Protein AF-A0A562C7D7-F1 (afdb_monomer)

Foldseek 3Di:
DPPPQDWDDDPNFTFRVCLLCLVVLLVVLVVQLVVCVVVVHHSVVSVVSSVLSVLLVLQLVQQEWEFSDADPQATAISQGTGDGHPQDPLQDADRDNSVVRHGDQKGWYDPVVVVSVDNYDQWTWIAGNPPRDIDPIDGPVVNVVVNVVDDDPPPPDDDPDD

Radius of gyration: 17.78 Å; Cα contacts (8 Å, |Δi|>4): 279; chains: 1; bounding box: 39×32×61 Å

Structure (mmCIF, N/CA/C/O backbone):
data_AF-A0A562C7D7-F1
#
_entry.id   AF-A0A562C7D7-F1
#
loop_
_atom_site.group_PDB
_atom_site.id
_atom_site.type_symbol
_atom_site.label_atom_id
_atom_site.label_alt_id
_atom_site.label_comp_id
_atom_site.label_asym_id
_atom_site.label_entity_id
_atom_site.label_seq_id
_atom_site.pdbx_PDB_ins_code
_atom_site.Cartn_x
_atom_site.Cartn_y
_atom_site.Cartn_z
_atom_site.occupancy
_atom_site.B_iso_or_equiv
_atom_site.auth_seq_id
_atom_site.auth_comp_id
_atom_site.auth_asym_id
_atom_site.auth_atom_id
_atom_site.pdbx_PDB_model_num
ATOM 1 N N . MET A 1 1 ? -11.866 -22.601 4.313 1.00 40.72 1 MET A N 1
ATOM 2 C CA . MET A 1 1 ? -12.298 -21.522 3.407 1.00 40.72 1 MET A CA 1
ATOM 3 C C . MET A 1 1 ? -12.478 -20.297 4.272 1.00 40.72 1 MET A C 1
ATOM 5 O O . MET A 1 1 ? -13.395 -20.286 5.085 1.00 40.72 1 MET A O 1
ATOM 9 N N . GLY A 1 2 ? -11.523 -19.366 4.229 1.00 44.41 2 GLY A N 1
ATOM 10 C CA . GLY A 1 2 ? -11.749 -18.047 4.819 1.00 44.41 2 GLY A CA 1
ATOM 11 C C . GLY A 1 2 ? -12.834 -17.318 4.020 1.00 44.41 2 GLY A C 1
ATOM 12 O O . GLY A 1 2 ? -13.187 -17.787 2.939 1.00 44.41 2 GLY A O 1
ATOM 13 N N . PRO A 1 3 ? -13.400 -16.221 4.535 1.00 50.72 3 PRO A N 1
ATOM 14 C CA . PRO A 1 3 ? -14.244 -15.370 3.710 1.00 50.72 3 PRO A CA 1
ATOM 15 C C . PRO A 1 3 ? -13.437 -14.908 2.487 1.00 50.72 3 PRO A C 1
ATOM 17 O O . PRO A 1 3 ? -12.394 -14.275 2.650 1.00 50.72 3 PRO A O 1
ATOM 20 N N . ASP A 1 4 ? -13.897 -15.268 1.285 1.00 56.09 4 ASP A N 1
ATOM 21 C CA . ASP A 1 4 ? -13.421 -14.669 0.037 1.00 56.09 4 ASP A CA 1
ATOM 22 C C . ASP A 1 4 ? -13.864 -13.208 0.072 1.00 56.09 4 ASP A C 1
ATOM 24 O O . ASP A 1 4 ? -15.051 -12.897 -0.045 1.00 56.09 4 ASP A O 1
ATOM 28 N N . PHE A 1 5 ? -12.925 -12.307 0.336 1.00 64.75 5 PHE A N 1
ATOM 29 C CA . PHE A 1 5 ? -13.210 -10.883 0.266 1.00 64.75 5 PHE A CA 1
ATOM 30 C C . PHE A 1 5 ? -13.196 -10.475 -1.204 1.00 64.75 5 PHE A C 1
ATOM 32 O O . PHE A 1 5 ? -12.262 -10.794 -1.937 1.00 64.75 5 PHE A O 1
ATOM 39 N N . GLU A 1 6 ? -14.262 -9.805 -1.634 1.00 76.50 6 GLU A N 1
ATOM 40 C CA . GLU A 1 6 ? -14.456 -9.409 -3.024 1.00 76.50 6 GLU A CA 1
ATOM 41 C C . GLU A 1 6 ? -13.312 -8.493 -3.476 1.00 76.50 6 GLU A C 1
ATOM 43 O O . GLU A 1 6 ? -13.069 -7.444 -2.886 1.00 76.50 6 GLU A O 1
ATOM 48 N N . THR A 1 7 ? -12.579 -8.893 -4.514 1.00 87.81 7 THR A N 1
ATOM 49 C CA . THR A 1 7 ? -11.622 -8.001 -5.172 1.00 87.81 7 THR A CA 1
ATOM 50 C C . THR A 1 7 ? -12.346 -7.124 -6.181 1.00 87.81 7 THR A C 1
ATOM 52 O O . THR A 1 7 ? -13.172 -7.618 -6.949 1.00 87.81 7 THR A O 1
ATOM 55 N N . LEU A 1 8 ? -11.975 -5.851 -6.262 1.00 90.88 8 LEU A N 1
ATOM 56 C CA . LEU A 1 8 ? -12.437 -4.952 -7.312 1.00 90.88 8 LEU A CA 1
ATOM 57 C C . LEU A 1 8 ? -11.592 -5.149 -8.576 1.00 90.88 8 LEU A C 1
ATOM 59 O O . LEU A 1 8 ? -10.367 -5.053 -8.523 1.00 90.88 8 LEU A O 1
ATOM 63 N N . ALA A 1 9 ? -12.233 -5.379 -9.722 1.00 92.56 9 ALA A N 1
ATOM 64 C CA . ALA A 1 9 ? -11.557 -5.356 -11.016 1.00 92.56 9 ALA A CA 1
ATOM 65 C C . ALA A 1 9 ? -11.501 -3.920 -11.564 1.00 92.56 9 ALA A C 1
ATOM 67 O O . ALA A 1 9 ? -12.537 -3.279 -11.748 1.00 92.56 9 ALA A O 1
ATOM 68 N N . TRP A 1 10 ? -10.302 -3.420 -11.863 1.00 90.56 10 TRP A N 1
ATOM 69 C CA . TRP A 1 10 ? -10.094 -2.087 -12.431 1.00 90.56 10 TRP A CA 1
ATOM 70 C C . TRP A 1 10 ? -8.918 -2.085 -13.412 1.00 90.56 10 TRP A C 1
ATOM 72 O O . TRP A 1 10 ? -7.823 -2.533 -13.083 1.00 90.56 10 TRP A O 1
ATOM 82 N N . ARG A 1 11 ? -9.151 -1.601 -14.641 1.00 89.56 11 ARG A N 1
ATOM 83 C CA . ARG A 1 11 ? -8.148 -1.537 -15.729 1.00 89.56 11 ARG A CA 1
ATOM 84 C C . ARG A 1 11 ? -7.358 -2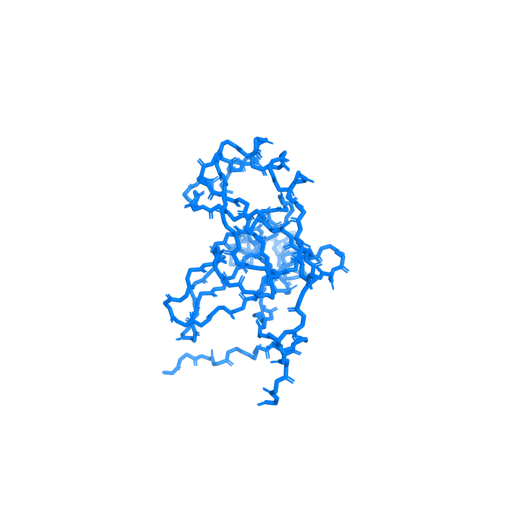.842 -15.949 1.00 89.56 11 ARG A C 1
ATOM 86 O O . ARG A 1 11 ? -6.164 -2.802 -16.195 1.00 89.56 11 ARG A O 1
ATOM 93 N N . GLY A 1 12 ? -8.020 -3.996 -15.848 1.00 91.50 12 GLY A N 1
ATOM 94 C CA . GLY A 1 12 ? -7.382 -5.306 -16.045 1.00 91.50 12 GLY A CA 1
ATOM 95 C C . GLY A 1 12 ? -6.637 -5.861 -14.825 1.00 91.50 12 GLY A C 1
ATOM 96 O O . GLY A 1 12 ? -6.120 -6.971 -14.895 1.00 91.50 12 GLY A O 1
ATOM 97 N N . HIS A 1 13 ? -6.635 -5.147 -13.697 1.00 92.94 13 HIS A N 1
ATOM 98 C CA . HIS A 1 13 ? -6.016 -5.584 -12.446 1.00 92.94 13 HIS A CA 1
ATOM 99 C C . HIS A 1 13 ? -7.061 -5.806 -11.351 1.00 92.94 13 HIS A C 1
ATOM 101 O O . HIS A 1 13 ? -8.177 -5.282 -11.411 1.00 92.94 13 HIS A O 1
ATOM 107 N N . ARG A 1 14 ? -6.694 -6.597 -10.342 1.00 93.31 14 ARG A N 1
ATOM 108 C CA . ARG A 1 14 ? -7.507 -6.860 -9.149 1.00 93.31 14 ARG A CA 1
ATOM 109 C C . ARG A 1 14 ? -7.003 -6.019 -7.986 1.00 93.31 14 ARG A C 1
ATOM 111 O O . ARG A 1 14 ? -5.795 -5.920 -7.800 1.00 93.31 14 ARG A O 1
ATOM 118 N N . TYR A 1 15 ? -7.919 -5.499 -7.175 1.00 92.75 15 TYR A N 1
ATOM 119 C CA . TYR A 1 15 ? -7.597 -4.710 -5.989 1.00 92.75 15 TYR A CA 1
ATOM 120 C C . TYR A 1 15 ? -8.352 -5.221 -4.760 1.00 92.75 15 TYR A C 1
ATOM 122 O O . TYR A 1 15 ? -9.539 -5.535 -4.845 1.00 92.75 15 TYR A O 1
ATOM 130 N N . ASP A 1 16 ? -7.677 -5.300 -3.615 1.00 92.06 16 ASP A N 1
ATOM 131 C CA . ASP A 1 16 ? -8.274 -5.701 -2.339 1.00 92.06 16 ASP A CA 1
ATOM 132 C C . ASP A 1 16 ? -9.069 -4.534 -1.742 1.00 92.06 16 ASP A C 1
ATOM 134 O O . ASP A 1 16 ? -8.513 -3.499 -1.363 1.00 92.06 16 ASP A O 1
ATOM 138 N N . VAL A 1 17 ? -10.387 -4.706 -1.634 1.00 90.50 17 VAL A N 1
ATOM 139 C CA . VAL A 1 17 ? -11.301 -3.659 -1.155 1.00 90.50 17 VAL A CA 1
ATOM 140 C C . VAL A 1 17 ? -11.029 -3.215 0.281 1.00 90.50 17 VAL A C 1
ATOM 142 O O . VAL A 1 17 ? -11.382 -2.092 0.628 1.00 90.50 17 VAL A O 1
ATOM 145 N N . ARG A 1 18 ? -10.374 -4.035 1.111 1.00 88.69 18 ARG A N 1
ATOM 146 C CA . ARG A 1 18 ? -10.028 -3.663 2.494 1.00 88.69 18 ARG A CA 1
ATOM 147 C C . ARG A 1 18 ? -8.866 -2.686 2.521 1.00 88.69 18 ARG A C 1
ATOM 149 O O . ARG A 1 18 ? -8.879 -1.732 3.285 1.00 88.69 18 ARG A O 1
ATOM 156 N N . VAL A 1 19 ? -7.888 -2.878 1.635 1.00 91.62 19 VAL A N 1
ATOM 157 C CA . VAL A 1 19 ? -6.782 -1.926 1.485 1.00 91.62 19 VAL A CA 1
ATOM 158 C C . VAL A 1 19 ? -7.292 -0.605 0.910 1.00 91.62 19 VAL A C 1
ATOM 160 O O . VAL A 1 19 ? -6.925 0.464 1.396 1.00 91.62 19 VAL A O 1
ATOM 163 N N . LEU A 1 20 ? -8.193 -0.668 -0.074 1.00 90.25 20 LEU A N 1
ATOM 164 C CA . LEU A 1 20 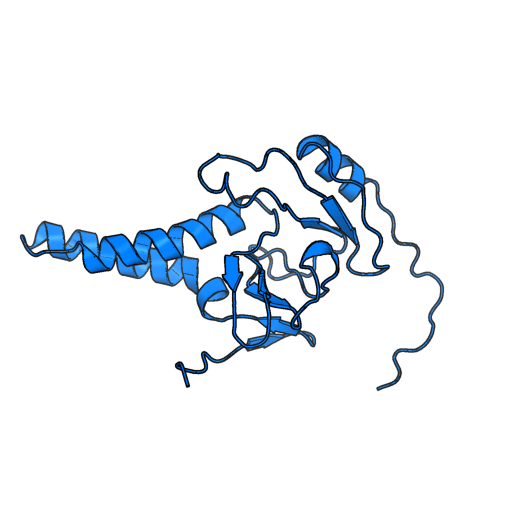? -8.831 0.525 -0.641 1.00 90.25 20 LEU A CA 1
ATOM 165 C C . LEU A 1 20 ? -9.733 1.249 0.378 1.00 90.25 20 LEU A C 1
ATOM 167 O O . LEU A 1 20 ? -9.812 2.476 0.382 1.00 90.25 20 LEU A O 1
ATOM 171 N N . GLY A 1 21 ? -10.413 0.495 1.243 1.00 90.50 21 GLY A N 1
ATOM 172 C CA . GLY A 1 21 ? -11.325 1.003 2.268 1.00 90.50 21 GLY A CA 1
ATOM 173 C C . GLY A 1 21 ? -10.654 1.457 3.566 1.00 90.50 21 GLY A C 1
ATOM 174 O O . GLY A 1 21 ? -11.317 2.102 4.379 1.00 90.50 21 GLY A O 1
ATOM 175 N N . ALA A 1 22 ? -9.359 1.181 3.757 1.00 91.50 22 ALA A N 1
ATOM 176 C CA . ALA A 1 22 ? -8.660 1.351 5.033 1.00 91.50 22 ALA A CA 1
ATOM 177 C C . ALA A 1 22 ? -8.791 2.762 5.627 1.00 91.50 22 ALA A C 1
ATOM 179 O O . ALA A 1 22 ? -9.016 2.913 6.825 1.00 91.50 22 ALA A O 1
ATOM 180 N N . SER A 1 23 ? -8.743 3.809 4.796 1.00 89.19 23 SER A N 1
ATOM 181 C CA . SER A 1 23 ? -8.939 5.193 5.254 1.00 89.19 23 SER A CA 1
ATOM 182 C C . SER A 1 23 ? -10.324 5.422 5.876 1.00 89.19 23 SER A C 1
ATOM 184 O O . SER A 1 23 ? -10.447 6.061 6.924 1.00 89.19 23 SER A O 1
ATOM 186 N N . PHE A 1 24 ? -11.380 4.885 5.259 1.00 91.69 24 PHE A N 1
ATOM 187 C CA . PHE A 1 24 ? -12.742 4.999 5.784 1.00 91.69 24 PHE A CA 1
ATOM 188 C C . PHE A 1 24 ? -12.946 4.116 7.016 1.00 91.69 24 PHE A C 1
ATOM 190 O O . PHE A 1 24 ? -13.550 4.564 7.995 1.00 91.69 24 PHE A O 1
ATOM 197 N N . GLU A 1 25 ? -12.410 2.895 6.994 1.00 94.31 25 GLU A N 1
ATOM 198 C CA . GLU A 1 25 ? -12.453 1.973 8.130 1.00 94.31 25 GLU A CA 1
ATOM 199 C C . GLU A 1 25 ? -11.741 2.566 9.350 1.00 94.31 25 GLU A C 1
ATOM 201 O O . GLU A 1 25 ? -12.325 2.601 10.434 1.00 94.31 25 GLU A O 1
ATOM 206 N N . TYR A 1 26 ? -10.548 3.138 9.172 1.00 94.88 26 TYR A N 1
ATOM 207 C CA . TYR A 1 26 ? -9.803 3.822 10.227 1.00 94.88 26 TYR A CA 1
ATOM 208 C C . TYR A 1 26 ? -10.636 4.923 10.893 1.00 94.88 26 TYR A C 1
ATOM 210 O O . TYR A 1 26 ? -10.762 4.957 12.120 1.00 94.88 26 TYR A O 1
ATOM 218 N N . LEU A 1 27 ? -11.257 5.807 10.103 1.00 94.94 27 LEU A N 1
ATOM 219 C CA . LEU A 1 27 ? -12.087 6.893 10.632 1.00 94.94 27 LEU A CA 1
ATOM 220 C C . LEU A 1 27 ? -13.309 6.364 11.395 1.00 94.94 27 LEU A C 1
ATOM 222 O O . LEU A 1 27 ? -13.626 6.864 12.481 1.00 94.94 27 LEU A O 1
ATOM 226 N N . ALA A 1 28 ? -13.984 5.347 10.855 1.00 95.94 28 ALA A N 1
ATOM 227 C CA . ALA A 1 28 ? -15.151 4.739 11.485 1.00 95.94 28 ALA A CA 1
ATOM 228 C C . ALA A 1 28 ? -14.790 4.053 12.814 1.00 95.94 28 ALA A C 1
ATOM 230 O O . ALA A 1 28 ? -15.465 4.268 13.829 1.00 95.94 28 ALA A O 1
ATOM 231 N N . LEU A 1 29 ? -13.706 3.276 12.827 1.00 96.44 29 LEU A N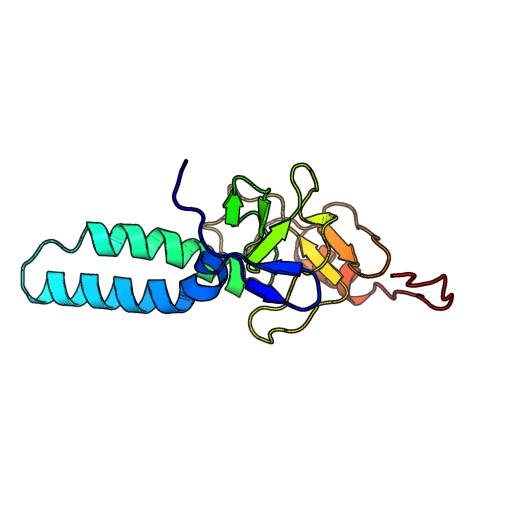 1
ATOM 232 C CA . LEU A 1 29 ? -13.219 2.540 13.992 1.00 96.44 29 LEU A CA 1
ATOM 233 C C . LEU A 1 29 ? -12.700 3.483 15.077 1.00 96.44 29 LEU A C 1
ATOM 235 O O . LEU A 1 29 ? -13.086 3.336 16.240 1.00 96.44 29 LEU A O 1
ATOM 239 N N . ARG A 1 30 ? -11.927 4.511 14.705 1.00 95.88 30 ARG A N 1
ATOM 240 C CA . ARG A 1 30 ? -11.469 5.549 15.638 1.00 95.88 30 ARG A CA 1
ATOM 241 C C . ARG A 1 30 ? -12.651 6.251 16.298 1.00 95.88 30 ARG A C 1
ATOM 243 O O . ARG A 1 30 ? -12.713 6.335 17.522 1.00 95.88 30 ARG A O 1
ATOM 250 N N . SER A 1 31 ? -13.636 6.669 15.502 1.00 96.19 31 SER A N 1
ATOM 251 C CA . SER A 1 31 ? -14.852 7.305 16.015 1.00 96.19 31 SER A CA 1
ATOM 252 C C . SER A 1 31 ? -15.650 6.371 16.936 1.00 96.19 31 SER A C 1
ATOM 254 O O . SER A 1 31 ? -16.204 6.806 17.947 1.00 96.19 31 SER A O 1
ATOM 256 N N . SER A 1 32 ? -15.698 5.073 16.627 1.00 96.38 32 SER A N 1
ATOM 257 C CA . SER A 1 32 ? -16.335 4.069 17.484 1.00 96.38 32 SER A CA 1
ATOM 258 C C . SER A 1 32 ? -15.616 3.908 18.827 1.00 96.38 32 SER A C 1
ATOM 260 O O . SER A 1 32 ? -16.271 3.914 19.871 1.00 96.38 32 SER A O 1
ATOM 262 N N . ALA A 1 33 ? -14.284 3.824 18.819 1.00 95.25 33 ALA A N 1
ATOM 263 C CA . ALA A 1 33 ? -13.471 3.725 20.031 1.00 95.25 33 ALA A CA 1
ATOM 264 C C . ALA A 1 33 ? -13.606 4.977 20.917 1.00 95.25 33 ALA A C 1
ATOM 266 O O . ALA A 1 33 ? -13.770 4.867 22.134 1.00 95.25 33 ALA A O 1
ATOM 267 N N . GLU A 1 34 ? -13.607 6.168 20.312 1.00 95.88 34 GLU A N 1
ATOM 268 C CA . GLU A 1 34 ? -13.823 7.443 21.005 1.00 95.88 34 GLU A CA 1
ATOM 269 C C . GLU A 1 34 ? -15.200 7.498 21.683 1.00 95.88 34 GLU A C 1
ATOM 271 O O . GLU A 1 34 ? -15.295 7.870 22.855 1.00 95.88 34 GLU A O 1
ATOM 276 N N . ARG A 1 35 ? -16.266 7.073 20.986 1.00 96.88 35 ARG A N 1
ATOM 277 C CA . ARG A 1 35 ? -17.621 7.006 21.560 1.00 96.88 35 ARG A CA 1
ATOM 278 C C . ARG A 1 35 ? -17.714 6.016 22.717 1.00 96.88 35 ARG A C 1
ATOM 280 O O . ARG A 1 35 ? -18.296 6.360 23.743 1.00 96.88 35 ARG A O 1
ATOM 287 N N . ALA A 1 36 ? -17.134 4.823 22.575 1.00 96.12 36 ALA A N 1
ATOM 288 C CA . ALA A 1 36 ? -17.107 3.826 23.646 1.00 96.12 36 ALA A CA 1
ATOM 289 C C . ALA A 1 36 ? -16.413 4.390 24.895 1.00 96.12 36 ALA A C 1
ATOM 291 O O . ALA A 1 36 ? -16.977 4.359 25.989 1.00 96.12 36 ALA A O 1
ATOM 292 N N . ARG A 1 37 ? -15.249 5.028 24.714 1.00 95.06 37 ARG A N 1
ATOM 293 C CA . ARG A 1 37 ? -14.515 5.686 25.800 1.00 95.06 37 ARG A CA 1
ATOM 294 C C . ARG A 1 37 ? -15.336 6.789 26.470 1.00 95.06 37 ARG A C 1
ATOM 296 O O . ARG A 1 37 ? -15.367 6.856 27.696 1.00 95.06 37 ARG A O 1
ATOM 303 N N . ALA A 1 38 ? -16.008 7.637 25.691 1.00 96.62 38 ALA A N 1
ATOM 304 C CA . ALA A 1 38 ? -16.863 8.702 26.220 1.00 96.62 38 ALA A CA 1
ATOM 305 C C . ALA A 1 38 ? -18.064 8.160 27.019 1.00 96.62 38 ALA A C 1
ATOM 307 O O . ALA A 1 38 ? -18.504 8.798 27.972 1.00 96.62 38 ALA A O 1
ATOM 308 N N . ALA A 1 39 ? -18.561 6.972 26.666 1.00 97.25 39 ALA A N 1
ATOM 309 C CA . ALA A 1 39 ? -19.637 6.277 27.369 1.00 97.25 39 ALA A CA 1
ATOM 310 C C . ALA A 1 39 ? -19.159 5.423 28.564 1.00 97.25 39 ALA A C 1
ATOM 312 O O . ALA A 1 39 ? -19.977 4.755 29.195 1.00 97.25 39 ALA A O 1
ATOM 313 N N . GLY A 1 40 ? -17.856 5.406 28.876 1.00 96.69 40 GLY A N 1
ATOM 314 C CA . GLY A 1 40 ? -17.289 4.543 29.921 1.00 96.69 40 GLY A CA 1
ATOM 315 C C . GLY A 1 40 ? -17.310 3.047 29.573 1.00 96.69 40 GLY A C 1
ATOM 316 O O . GLY A 1 40 ? -17.279 2.209 30.471 1.00 96.69 40 GLY A O 1
ATOM 317 N N . GLN A 1 41 ? -17.395 2.711 28.286 1.00 97.38 41 GLN A N 1
ATOM 318 C CA . GLN A 1 41 ? -17.383 1.348 27.755 1.00 97.38 41 GLN A CA 1
ATOM 319 C C . GLN A 1 41 ? -15.986 0.974 27.240 1.00 97.38 41 GLN A C 1
ATOM 321 O O . GLN A 1 41 ? -15.161 1.842 26.947 1.00 97.38 41 GLN A O 1
ATOM 326 N N . ASP A 1 42 ? -15.728 -0.328 27.099 1.00 95.25 42 ASP A N 1
ATOM 327 C CA . ASP A 1 42 ? -14.496 -0.810 26.477 1.00 95.25 42 ASP A CA 1
ATOM 328 C C . ASP A 1 42 ? -14.523 -0.580 24.955 1.00 95.25 42 ASP A C 1
ATOM 330 O O . ASP A 1 42 ? -15.404 -1.069 24.250 1.00 95.25 42 ASP A O 1
ATOM 334 N N . GLY A 1 43 ? -13.550 0.184 24.457 1.00 93.00 43 GLY A N 1
ATOM 335 C CA . GLY A 1 43 ? -13.331 0.454 23.034 1.00 93.00 43 GLY A CA 1
ATOM 336 C C . GLY A 1 43 ? -12.096 -0.247 22.463 1.00 93.00 43 GLY A C 1
ATOM 337 O O . GLY A 1 43 ? -11.706 0.058 21.336 1.00 93.00 43 GLY A O 1
ATOM 338 N N . SER A 1 44 ? -11.459 -1.142 23.225 1.00 93.94 44 SER A N 1
ATOM 339 C CA . SER A 1 44 ? -10.173 -1.765 22.888 1.00 93.94 44 SER A CA 1
ATOM 340 C C . SER A 1 44 ? -10.184 -2.488 21.541 1.00 93.94 44 SER A C 1
ATOM 342 O O . SER A 1 44 ? -9.271 -2.293 20.744 1.00 93.94 44 SER A O 1
ATOM 344 N N . ALA A 1 45 ? -11.242 -3.244 21.237 1.00 93.56 45 ALA A N 1
ATOM 345 C CA . ALA A 1 45 ? -11.378 -3.958 19.968 1.00 93.56 45 ALA A CA 1
ATOM 346 C C . ALA A 1 45 ? -11.424 -3.005 18.761 1.00 93.56 45 ALA A C 1
ATOM 348 O O . ALA A 1 45 ? -10.724 -3.219 17.775 1.00 93.56 45 ALA A O 1
ATOM 349 N N . ALA A 1 46 ? -12.201 -1.920 18.854 1.00 93.06 46 ALA A N 1
ATOM 350 C CA . ALA A 1 46 ? -12.250 -0.905 17.804 1.00 93.06 46 ALA A CA 1
ATOM 351 C C . ALA A 1 46 ? -10.908 -0.170 17.672 1.00 93.06 46 ALA A C 1
ATOM 353 O O . ALA A 1 46 ? -10.481 0.120 16.560 1.00 93.06 46 ALA A O 1
ATOM 354 N N . GLY A 1 47 ? -10.223 0.084 18.792 1.00 91.94 47 GLY A N 1
ATOM 355 C CA . GLY A 1 47 ? -8.877 0.653 18.795 1.00 91.94 47 GLY A CA 1
ATOM 356 C C . GLY A 1 47 ? -7.853 -0.248 18.104 1.00 91.94 47 GLY A C 1
ATOM 357 O O . GLY A 1 47 ? -7.081 0.239 17.288 1.00 91.94 47 GLY A O 1
ATOM 358 N N . LEU A 1 48 ? -7.878 -1.555 18.375 1.00 92.31 48 LEU A N 1
ATOM 359 C CA . LEU A 1 48 ? -6.970 -2.520 17.753 1.00 92.31 48 LEU A CA 1
ATOM 360 C C . LEU A 1 48 ? -7.182 -2.603 16.237 1.00 92.31 48 LEU A C 1
ATOM 362 O O . LEU A 1 48 ? -6.221 -2.526 15.482 1.00 92.31 48 LEU A O 1
ATOM 366 N N . LEU A 1 49 ? -8.435 -2.697 15.788 1.00 91.94 49 LEU A N 1
ATOM 367 C CA . LEU A 1 49 ? -8.753 -2.714 14.357 1.00 91.94 49 LEU A CA 1
ATOM 368 C C . LEU A 1 49 ? -8.411 -1.379 13.678 1.00 91.94 49 LEU A C 1
ATOM 370 O O . LEU A 1 49 ? -7.989 -1.363 12.526 1.00 91.94 49 LEU A O 1
ATOM 374 N N . ALA A 1 50 ? -8.564 -0.253 14.384 1.00 92.81 50 ALA A N 1
ATOM 375 C CA . ALA A 1 50 ? -8.145 1.041 13.860 1.00 92.81 50 ALA A CA 1
ATOM 376 C C . ALA A 1 50 ? -6.628 1.088 13.630 1.00 92.81 50 ALA A C 1
ATOM 378 O O . ALA A 1 50 ? -6.198 1.720 12.675 1.00 92.81 50 ALA A O 1
ATOM 379 N N . MET A 1 51 ? -5.820 0.427 14.465 1.00 89.69 51 MET A N 1
ATOM 380 C CA . MET A 1 51 ? -4.368 0.372 14.262 1.00 89.69 51 MET A CA 1
ATOM 381 C C . MET A 1 51 ? -3.992 -0.385 12.982 1.00 89.69 51 MET A C 1
ATOM 383 O O . MET A 1 51 ? -3.164 0.113 12.230 1.00 89.69 51 MET A O 1
ATOM 387 N N . ASP A 1 52 ? -4.649 -1.510 12.692 1.00 87.94 52 ASP A N 1
ATOM 388 C CA . ASP A 1 52 ? -4.429 -2.283 11.457 1.00 87.94 52 ASP A CA 1
ATOM 389 C C . ASP A 1 52 ? -4.758 -1.452 10.201 1.00 87.94 52 ASP A C 1
ATOM 391 O O . ASP A 1 52 ? -3.939 -1.293 9.296 1.00 87.94 52 ASP A O 1
ATOM 395 N N . ALA A 1 53 ? -5.924 -0.796 10.193 1.00 90.50 53 ALA A N 1
ATOM 396 C CA . ALA A 1 53 ? -6.298 0.111 9.109 1.00 90.50 53 ALA A CA 1
ATOM 397 C C . ALA A 1 53 ? -5.347 1.321 9.004 1.00 90.50 53 ALA A C 1
ATOM 399 O O . ALA A 1 53 ? -5.046 1.789 7.907 1.00 90.50 53 ALA A O 1
ATOM 400 N N . TYR A 1 54 ? -4.852 1.829 10.136 1.00 90.19 54 TYR A N 1
ATOM 401 C CA . TYR A 1 54 ? -3.923 2.957 10.175 1.00 90.19 54 TYR A CA 1
ATOM 402 C C . TYR A 1 54 ? -2.559 2.621 9.572 1.00 90.19 54 TYR A C 1
ATOM 404 O O . TYR A 1 54 ? -1.976 3.468 8.900 1.00 90.19 54 TYR A O 1
ATOM 412 N N . GLU A 1 55 ? -2.058 1.402 9.766 1.00 87.06 55 GLU A N 1
ATOM 413 C CA . GLU A 1 55 ? -0.811 0.949 9.144 1.00 87.06 55 GLU A CA 1
ATOM 414 C C . GLU A 1 55 ? -0.888 0.983 7.621 1.00 87.06 55 GLU A C 1
ATOM 416 O O . GLU A 1 55 ? 0.034 1.471 6.965 1.00 87.06 55 GLU A O 1
ATOM 421 N N . ILE A 1 56 ? -2.020 0.546 7.065 1.00 88.44 56 ILE A N 1
ATOM 422 C CA . ILE A 1 56 ? -2.284 0.669 5.634 1.00 88.44 56 ILE A CA 1
ATOM 423 C C . ILE A 1 56 ? -2.275 2.150 5.251 1.00 88.44 56 ILE A C 1
ATOM 425 O O . ILE A 1 56 ? -1.485 2.540 4.402 1.00 88.44 56 ILE A O 1
ATOM 429 N N . VAL A 1 57 ? -3.062 3.000 5.917 1.00 88.69 57 VAL A N 1
ATOM 430 C CA . VAL A 1 57 ? -3.130 4.447 5.619 1.00 88.69 57 VAL A CA 1
ATOM 431 C C . VAL A 1 57 ? -1.751 5.120 5.653 1.00 88.69 57 VAL A C 1
ATOM 433 O O . VAL A 1 57 ? -1.453 5.961 4.804 1.00 88.69 57 VAL A O 1
ATOM 436 N N . LEU A 1 58 ? -0.892 4.750 6.603 1.00 85.44 58 LEU A N 1
ATOM 437 C CA . LEU A 1 58 ? 0.475 5.260 6.684 1.00 85.44 58 LEU A CA 1
ATOM 438 C C . LEU A 1 58 ? 1.330 4.835 5.492 1.00 85.44 58 LEU A C 1
ATOM 440 O O . LEU A 1 58 ? 2.036 5.673 4.935 1.00 85.44 58 LEU A O 1
ATOM 444 N N . ALA A 1 59 ? 1.260 3.566 5.087 1.00 85.12 59 ALA A N 1
ATOM 445 C CA . ALA A 1 59 ? 1.969 3.087 3.906 1.00 85.12 59 ALA A CA 1
ATOM 446 C C . ALA A 1 59 ? 1.525 3.850 2.645 1.00 85.12 59 ALA A C 1
ATOM 448 O O . ALA A 1 59 ? 2.354 4.277 1.847 1.00 85.12 59 ALA A O 1
ATOM 449 N N . GLN A 1 60 ? 0.221 4.101 2.514 1.00 86.00 60 GLN A N 1
ATOM 450 C CA . GLN A 1 60 ? -0.364 4.842 1.392 1.00 86.00 60 GLN A CA 1
ATOM 451 C C . GLN A 1 60 ? 0.114 6.300 1.341 1.00 86.00 60 GLN A C 1
ATOM 453 O O . GLN A 1 60 ? 0.433 6.820 0.275 1.00 86.00 60 GLN A O 1
ATOM 458 N N . ALA A 1 61 ? 0.222 6.959 2.497 1.00 84.81 61 ALA A N 1
ATOM 459 C CA . ALA A 1 61 ? 0.643 8.356 2.593 1.00 84.81 61 ALA A CA 1
ATOM 460 C C . ALA A 1 61 ? 2.106 8.612 2.179 1.00 84.81 61 ALA A C 1
ATOM 462 O O . ALA A 1 61 ? 2.466 9.759 1.917 1.00 84.81 61 ALA A O 1
ATOM 463 N N . ARG A 1 62 ? 2.953 7.576 2.137 1.00 83.44 62 ARG A N 1
ATOM 464 C CA . ARG A 1 62 ? 4.382 7.702 1.797 1.00 83.44 62 ARG A CA 1
ATOM 465 C C . ARG A 1 62 ? 4.657 7.732 0.297 1.00 83.44 62 ARG A C 1
ATOM 467 O O . ARG A 1 62 ? 5.785 8.046 -0.083 1.00 83.44 62 ARG A O 1
ATOM 474 N N . ASP A 1 63 ? 3.660 7.398 -0.524 1.00 85.94 63 ASP A N 1
ATOM 475 C CA . ASP A 1 63 ? 3.817 7.210 -1.972 1.00 85.94 63 ASP A CA 1
ATOM 476 C C . ASP A 1 63 ? 4.924 6.184 -2.305 1.00 85.94 63 ASP A C 1
ATOM 478 O O . ASP A 1 63 ? 5.715 6.329 -3.236 1.00 85.94 63 ASP A O 1
ATOM 482 N N . VAL A 1 64 ? 5.020 5.148 -1.463 1.00 90.25 64 VAL A N 1
ATOM 483 C CA . VAL A 1 64 ? 5.907 3.996 -1.640 1.00 90.25 64 VAL A CA 1
ATOM 484 C C . VAL A 1 64 ? 5.081 2.727 -1.468 1.00 90.25 64 VAL A C 1
ATOM 486 O O . VAL A 1 64 ? 4.317 2.561 -0.516 1.00 90.25 64 VAL A O 1
ATOM 489 N N . HIS A 1 65 ? 5.240 1.823 -2.420 1.00 92.81 65 HIS A N 1
ATOM 490 C CA . HIS A 1 65 ? 4.532 0.564 -2.509 1.00 92.81 65 HIS A CA 1
ATOM 491 C C . HIS A 1 65 ? 5.226 -0.489 -1.648 1.00 92.81 65 HIS A C 1
ATOM 493 O O . HIS A 1 65 ? 6.425 -0.732 -1.770 1.00 92.81 65 HIS A O 1
ATOM 499 N N . GLU A 1 66 ? 4.464 -1.152 -0.791 1.00 91.81 66 GLU A N 1
ATOM 500 C CA . GLU A 1 66 ? 4.967 -2.206 0.091 1.00 91.81 66 GLU A CA 1
ATOM 501 C C . GLU A 1 66 ? 3.925 -3.311 0.265 1.00 91.81 66 GLU A C 1
ATOM 503 O O . GLU A 1 66 ? 2.766 -3.146 -0.125 1.00 91.81 66 GLU A O 1
ATOM 508 N N . LEU A 1 67 ? 4.328 -4.446 0.838 1.00 90.69 67 LEU A N 1
ATOM 509 C CA . LEU A 1 67 ? 3.427 -5.562 1.125 1.00 90.69 67 LEU A CA 1
ATOM 510 C C . LEU A 1 67 ? 2.501 -5.203 2.280 1.00 90.69 67 LEU A C 1
ATOM 512 O O . LEU A 1 67 ? 2.887 -5.329 3.435 1.00 90.69 67 LEU A O 1
ATOM 516 N N . ALA A 1 68 ? 1.267 -4.800 1.992 1.00 88.88 68 ALA A N 1
ATOM 517 C CA . ALA A 1 68 ? 0.284 -4.519 3.034 1.00 88.88 68 ALA A CA 1
ATOM 518 C C . ALA A 1 68 ? -0.176 -5.800 3.730 1.00 88.88 68 ALA A C 1
ATOM 520 O O . ALA A 1 68 ? -0.350 -5.818 4.947 1.00 88.88 68 ALA A O 1
ATOM 521 N N . ARG A 1 69 ? -0.385 -6.865 2.953 1.00 85.50 69 ARG A N 1
ATOM 522 C CA . ARG A 1 69 ? -0.914 -8.134 3.448 1.00 85.50 69 ARG A CA 1
ATOM 523 C C . ARG A 1 69 ? -0.657 -9.268 2.466 1.00 85.50 69 ARG A C 1
ATOM 525 O O . ARG A 1 69 ? -0.615 -9.063 1.254 1.00 85.50 69 ARG A O 1
ATOM 532 N N . GLU A 1 70 ? -0.642 -10.477 3.000 1.00 82.69 70 GLU A N 1
ATOM 533 C CA . GLU A 1 70 ? -0.782 -11.696 2.211 1.00 82.69 70 GLU A CA 1
ATOM 534 C C . GLU A 1 70 ? -2.275 -11.942 1.898 1.00 82.69 70 GLU A C 1
ATOM 536 O O . GLU A 1 70 ? -3.175 -11.659 2.711 1.00 82.69 70 GLU A O 1
ATOM 541 N N . HIS A 1 71 ? -2.566 -12.456 0.705 1.00 70.00 71 HIS A N 1
ATOM 542 C CA . HIS A 1 71 ? -3.897 -12.895 0.290 1.00 70.00 71 HIS A CA 1
ATOM 543 C C . HIS A 1 71 ? -3.802 -14.313 -0.314 1.00 70.00 71 HIS A C 1
ATOM 545 O O . HIS A 1 71 ? -2.780 -14.665 -0.899 1.00 70.00 71 HIS A O 1
ATOM 551 N N . PRO A 1 72 ? -4.834 -15.174 -0.179 1.00 73.94 72 PRO A N 1
ATOM 552 C CA . PRO A 1 72 ? -4.794 -16.541 -0.721 1.00 73.94 72 PRO A CA 1
ATOM 553 C C . PRO A 1 72 ? -4.471 -16.617 -2.221 1.00 73.94 72 PRO A C 1
ATOM 555 O O . PRO A 1 72 ? -3.833 -17.558 -2.681 1.00 73.94 72 PRO A O 1
ATOM 558 N N . ASP A 1 73 ? -4.891 -15.592 -2.959 1.00 75.69 73 ASP A N 1
ATOM 559 C CA . ASP A 1 73 ? -4.649 -15.438 -4.397 1.00 75.69 73 ASP A CA 1
ATOM 560 C C . ASP A 1 73 ? -3.378 -14.635 -4.742 1.00 75.69 73 ASP A C 1
ATOM 562 O O . ASP A 1 73 ? -3.204 -14.261 -5.901 1.00 75.69 73 ASP A O 1
ATOM 566 N N . GLY A 1 74 ? -2.517 -14.344 -3.764 1.00 84.25 74 GLY A N 1
ATOM 567 C CA . GLY A 1 74 ? -1.236 -13.656 -3.942 1.00 84.25 74 GLY A CA 1
ATOM 568 C C . GLY A 1 74 ? -1.062 -12.428 -3.050 1.00 84.25 74 GLY A C 1
ATOM 569 O O . GLY A 1 74 ? -1.854 -12.183 -2.149 1.00 84.25 74 GLY A O 1
ATOM 570 N N . ASP A 1 75 ? 0.006 -11.666 -3.251 1.00 91.12 75 ASP A N 1
ATOM 571 C CA . ASP A 1 75 ? 0.374 -10.589 -2.329 1.00 91.12 75 ASP A CA 1
ATOM 572 C C . ASP A 1 75 ? -0.370 -9.294 -2.645 1.00 91.12 75 ASP A C 1
ATOM 574 O O . ASP A 1 75 ? -0.579 -8.961 -3.815 1.00 91.12 75 ASP A O 1
ATOM 578 N N . VAL A 1 76 ? -0.748 -8.535 -1.615 1.00 92.31 76 VAL A N 1
ATOM 579 C CA . VAL A 1 76 ? -1.462 -7.264 -1.782 1.00 92.31 76 VAL A CA 1
ATOM 580 C C . VAL A 1 76 ? -0.559 -6.102 -1.408 1.00 92.31 76 VAL A C 1
ATOM 582 O O . VAL A 1 76 ? -0.025 -6.025 -0.298 1.00 92.31 76 VAL A O 1
ATOM 585 N N . CYS A 1 77 ? -0.427 -5.159 -2.330 1.00 93.44 77 CYS A N 1
ATOM 586 C CA . CYS A 1 77 ? 0.310 -3.929 -2.095 1.00 93.44 77 CYS A CA 1
ATOM 587 C C . CYS A 1 77 ? -0.476 -2.954 -1.199 1.00 93.44 77 CYS A C 1
ATOM 589 O O . CYS A 1 77 ? -1.704 -2.971 -1.196 1.00 93.44 77 CYS A O 1
ATOM 591 N N . SER A 1 78 ? 0.209 -2.031 -0.521 1.00 92.38 78 SER A N 1
ATOM 592 C CA . SER A 1 78 ? -0.380 -0.843 0.120 1.00 92.38 78 SER A CA 1
ATOM 593 C C . SER A 1 78 ? -1.280 -0.034 -0.816 1.00 92.38 78 SER A C 1
ATOM 595 O O . SER A 1 78 ? -2.283 0.514 -0.356 1.00 92.38 78 SER A O 1
ATOM 597 N N . CYS A 1 79 ? -1.009 -0.049 -2.129 1.00 92.75 79 CYS A N 1
ATOM 598 C CA . CYS A 1 79 ? -1.870 0.579 -3.133 1.00 92.75 79 CYS A CA 1
ATOM 599 C C . CYS A 1 79 ? -3.174 -0.200 -3.433 1.00 92.75 79 CYS A C 1
ATOM 601 O O . CYS A 1 79 ? -4.049 0.267 -4.166 1.00 92.75 79 CYS A O 1
ATOM 603 N N . GLY A 1 80 ? -3.318 -1.391 -2.858 1.00 92.75 80 GLY A N 1
ATOM 604 C CA . GLY A 1 80 ? -4.463 -2.279 -3.000 1.00 92.75 80 GLY A CA 1
ATOM 605 C C . GLY A 1 80 ? -4.334 -3.303 -4.117 1.00 92.75 80 GLY A C 1
ATOM 606 O O . GLY A 1 80 ? -5.116 -4.247 -4.106 1.00 92.75 80 GLY A O 1
ATOM 607 N N . VAL A 1 81 ? -3.383 -3.174 -5.053 1.00 94.00 81 VAL A N 1
ATOM 608 C CA . VAL A 1 81 ? -3.245 -4.155 -6.143 1.00 94.00 81 VAL A CA 1
ATOM 609 C C . VAL A 1 81 ? -2.943 -5.544 -5.579 1.00 94.00 81 VAL A C 1
ATOM 611 O O . VAL A 1 81 ? -2.084 -5.698 -4.710 1.00 94.00 81 VAL A O 1
ATOM 614 N N . VAL A 1 82 ? -3.667 -6.549 -6.071 1.00 93.94 82 VAL A N 1
ATOM 615 C CA . VAL A 1 82 ? -3.442 -7.962 -5.762 1.00 93.94 82 VAL A CA 1
ATOM 616 C C . VAL A 1 82 ? -2.579 -8.549 -6.862 1.00 93.94 82 VAL A C 1
ATOM 618 O O . VAL A 1 82 ? -2.990 -8.638 -8.021 1.00 93.94 82 VAL A O 1
ATOM 621 N N . THR A 1 83 ? -1.374 -8.942 -6.490 1.00 92.00 83 THR A N 1
ATOM 622 C CA . THR A 1 83 ? -0.407 -9.559 -7.391 1.00 92.00 83 THR A CA 1
ATOM 623 C C . THR A 1 83 ? -0.644 -11.064 -7.476 1.00 92.00 83 THR A C 1
ATOM 625 O O . THR A 1 83 ? -1.106 -11.658 -6.503 1.00 92.00 83 THR A O 1
ATOM 628 N N . PRO A 1 84 ? -0.364 -11.709 -8.621 1.00 88.88 84 PRO A N 1
ATOM 629 C CA . PRO A 1 84 ? -0.421 -13.161 -8.721 1.00 88.88 84 PRO A CA 1
ATOM 630 C C . PRO A 1 84 ? 0.526 -13.846 -7.722 1.00 88.88 84 PRO A C 1
ATOM 632 O O . PRO A 1 84 ? 1.592 -13.300 -7.421 1.00 88.88 84 PRO A O 1
ATOM 635 N N . PRO A 1 85 ? 0.216 -15.073 -7.266 1.00 88.19 85 PRO A N 1
ATOM 636 C CA . PRO A 1 85 ? 1.077 -15.795 -6.339 1.00 88.19 85 PRO A CA 1
ATOM 637 C C . PRO A 1 85 ? 2.496 -15.960 -6.892 1.00 88.19 85 PRO A C 1
ATOM 639 O O . PRO A 1 85 ? 2.686 -16.409 -8.024 1.00 88.19 85 PRO A O 1
ATOM 642 N N . GLY A 1 86 ? 3.496 -15.615 -6.081 1.00 86.50 86 GLY A N 1
ATOM 643 C CA . GLY A 1 86 ? 4.908 -15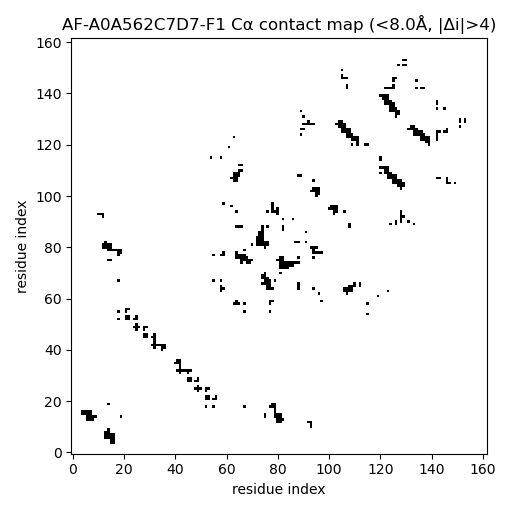.729 -6.448 1.00 86.50 86 GLY A CA 1
ATOM 644 C C . GLY A 1 86 ? 5.430 -14.635 -7.387 1.00 86.50 86 GLY A C 1
ATOM 645 O O . GLY A 1 86 ? 6.607 -14.689 -7.748 1.00 86.50 86 GLY A O 1
ATOM 646 N N . LEU A 1 87 ? 4.611 -13.646 -7.770 1.00 89.69 87 LEU A N 1
ATOM 647 C CA . LEU A 1 87 ? 5.085 -12.457 -8.477 1.00 89.69 87 LEU A CA 1
ATOM 648 C C . LEU A 1 87 ? 5.478 -11.371 -7.460 1.00 89.69 87 LEU A C 1
ATOM 650 O O . LEU A 1 87 ? 4.604 -10.860 -6.765 1.00 89.69 87 LEU A O 1
ATOM 654 N N . PRO A 1 88 ? 6.760 -10.965 -7.376 1.00 88.50 88 PRO A N 1
ATOM 655 C CA . PRO A 1 88 ? 7.168 -9.900 -6.465 1.00 88.50 88 PRO A CA 1
ATOM 656 C C . PRO A 1 88 ? 6.461 -8.579 -6.783 1.00 88.50 88 PRO A C 1
ATOM 658 O O . PRO A 1 88 ? 6.340 -8.223 -7.957 1.00 88.50 88 PRO A O 1
ATOM 661 N N . LEU A 1 89 ? 6.108 -7.800 -5.753 1.00 90.06 89 LEU A N 1
ATOM 662 C CA . LEU A 1 89 ? 5.459 -6.489 -5.918 1.00 90.06 89 LEU A CA 1
ATOM 663 C C . LEU A 1 89 ? 6.211 -5.568 -6.888 1.00 90.06 89 LEU A C 1
ATOM 665 O O . LEU A 1 89 ? 5.584 -4.933 -7.728 1.00 90.06 89 LEU A O 1
ATOM 669 N N . ALA A 1 90 ? 7.546 -5.554 -6.827 1.00 90.38 90 ALA A N 1
ATOM 670 C CA . ALA A 1 90 ? 8.417 -4.760 -7.701 1.00 90.38 90 ALA A CA 1
ATOM 671 C C . ALA A 1 90 ? 8.3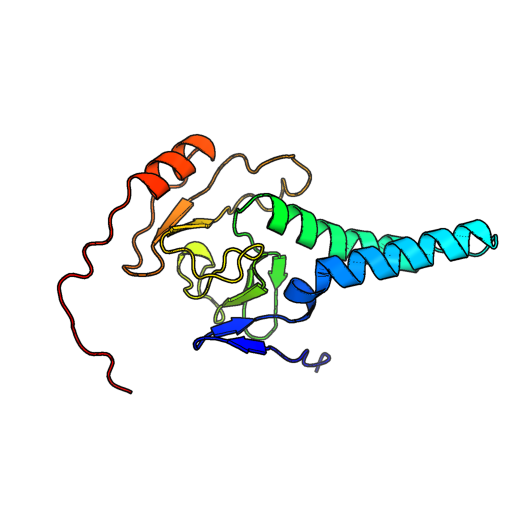08 -5.108 -9.199 1.00 90.38 90 ALA A C 1
ATOM 673 O O . ALA A 1 90 ? 8.756 -4.346 -10.048 1.00 90.38 90 ALA A O 1
ATOM 674 N N . ARG A 1 91 ? 7.742 -6.271 -9.537 1.00 89.06 91 ARG A N 1
ATOM 675 C CA . ARG A 1 91 ? 7.543 -6.734 -10.920 1.00 89.06 91 ARG A CA 1
ATOM 676 C C . ARG A 1 91 ? 6.077 -6.769 -11.334 1.00 89.06 91 ARG A C 1
ATOM 678 O O . ARG A 1 91 ? 5.782 -7.105 -12.477 1.00 89.06 91 ARG A O 1
ATOM 685 N N . ALA A 1 92 ? 5.167 -6.486 -10.410 1.00 90.69 92 ALA A N 1
ATOM 686 C CA . ALA A 1 92 ? 3.753 -6.443 -10.708 1.00 90.69 92 ALA A CA 1
ATOM 687 C C . ALA A 1 92 ? 3.383 -5.124 -11.389 1.00 90.69 92 ALA A C 1
ATOM 689 O O . ALA A 1 92 ? 3.927 -4.068 -11.075 1.00 90.69 92 ALA A O 1
ATOM 690 N N . THR A 1 93 ? 2.427 -5.204 -12.306 1.00 92.62 93 THR A N 1
ATOM 691 C CA . THR A 1 93 ? 1.782 -4.049 -12.929 1.00 92.62 93 THR A CA 1
ATOM 692 C C . THR A 1 93 ? 0.423 -3.793 -12.280 1.00 92.62 93 THR A C 1
ATOM 694 O O . THR A 1 93 ? -0.133 -4.664 -11.604 1.00 92.62 93 THR A O 1
ATOM 697 N N . GLY A 1 94 ? -0.120 -2.593 -12.479 1.00 93.00 94 GLY A N 1
ATOM 698 C CA . GLY A 1 94 ? -1.394 -2.179 -11.888 1.00 93.00 94 GLY A CA 1
ATOM 699 C C . GLY A 1 94 ? -1.252 -1.483 -10.537 1.00 93.00 94 GLY A C 1
ATOM 700 O O . GLY A 1 94 ? -2.235 -1.314 -9.825 1.00 93.00 94 GLY A O 1
ATOM 701 N N . HIS A 1 95 ? -0.047 -1.065 -10.161 1.00 94.31 95 HIS A N 1
ATOM 702 C CA . HIS A 1 95 ? 0.139 -0.174 -9.024 1.00 94.31 95 HIS A CA 1
ATOM 703 C C . HIS A 1 95 ? -0.426 1.216 -9.334 1.00 94.31 95 HIS A C 1
ATOM 705 O O . HIS A 1 95 ? -0.275 1.732 -10.446 1.00 94.31 95 HIS A O 1
ATOM 711 N N . LEU A 1 96 ? -1.061 1.830 -8.337 1.00 91.50 96 LEU A N 1
ATOM 712 C CA . LEU A 1 96 ? -1.712 3.134 -8.459 1.00 91.50 96 LEU A CA 1
ATOM 713 C C . LEU A 1 96 ? -1.134 4.144 -7.471 1.00 91.50 96 LEU A C 1
ATOM 715 O O . LEU A 1 96 ? -0.854 3.788 -6.326 1.00 91.50 96 LEU A O 1
ATOM 719 N N . ASP A 1 97 ? -1.106 5.410 -7.883 1.00 87.75 97 ASP A N 1
ATOM 720 C CA . ASP A 1 97 ? -1.154 6.536 -6.953 1.00 87.75 97 ASP A CA 1
ATOM 721 C C . ASP A 1 97 ? -2.572 6.531 -6.393 1.00 87.75 97 ASP A C 1
ATOM 723 O O . ASP A 1 97 ? -3.547 6.773 -7.110 1.00 87.75 97 ASP A O 1
ATOM 727 N N . GLN A 1 98 ? -2.709 6.199 -5.118 1.00 77.81 98 GLN A N 1
ATOM 728 C CA . GLN A 1 98 ? -4.020 6.055 -4.498 1.00 77.81 98 GLN A CA 1
ATOM 729 C C . GLN A 1 98 ? -4.701 7.372 -4.152 1.00 77.81 98 GLN A C 1
ATOM 731 O O . GLN A 1 98 ? -5.918 7.390 -3.958 1.00 77.81 98 GLN A O 1
ATOM 736 N N . LEU A 1 99 ? -3.953 8.471 -4.073 1.00 78.12 99 LEU A N 1
ATOM 737 C CA . LEU A 1 99 ? -4.551 9.787 -3.891 1.00 78.12 99 LEU A CA 1
ATOM 738 C C . LEU A 1 99 ? -5.216 10.240 -5.192 1.00 78.12 99 LEU A C 1
ATOM 740 O O . LEU A 1 99 ? -6.275 10.869 -5.152 1.00 78.12 99 LEU A O 1
ATOM 744 N N . ARG A 1 100 ? -4.620 9.898 -6.339 1.00 84.12 100 ARG A N 1
ATOM 745 C CA . ARG A 1 100 ? -5.115 10.285 -7.671 1.00 84.12 100 ARG A CA 1
ATOM 746 C C . ARG A 1 100 ? -5.956 9.224 -8.364 1.00 84.12 100 ARG A C 1
ATOM 748 O O . ARG A 1 100 ? -6.708 9.562 -9.272 1.00 84.12 100 ARG A O 1
ATOM 755 N N . TRP A 1 101 ? -5.860 7.967 -7.938 1.00 81.00 101 TRP A N 1
ATOM 756 C CA . TRP A 1 101 ? -6.441 6.811 -8.630 1.00 81.00 101 TRP A CA 1
ATOM 757 C C . TRP A 1 101 ? -5.959 6.667 -10.080 1.00 81.00 101 TRP A C 1
ATOM 759 O O . TRP A 1 101 ? -6.683 6.208 -10.971 1.00 81.00 101 TRP A O 1
ATOM 769 N N . GLU A 1 102 ? -4.702 7.036 -10.310 1.00 86.62 102 GLU A N 1
ATOM 770 C CA . GLU A 1 102 ? -4.053 7.005 -11.616 1.00 86.62 102 GLU A CA 1
ATOM 771 C C . GLU A 1 102 ? -2.902 5.990 -11.609 1.00 86.62 102 GLU A C 1
ATOM 773 O O . GLU A 1 102 ? -2.205 5.853 -10.600 1.00 86.62 102 GLU A O 1
ATOM 778 N N . PRO A 1 103 ? -2.679 5.256 -12.716 1.00 85.44 103 PRO A N 1
ATOM 779 C CA . PRO A 1 103 ? -1.467 4.466 -12.872 1.00 85.44 103 PRO A CA 1
ATOM 780 C C . PRO A 1 103 ? -0.237 5.366 -12.814 1.00 85.44 103 PRO A C 1
ATOM 782 O O . PRO A 1 103 ? -0.203 6.415 -13.458 1.00 85.44 103 PRO A O 1
ATOM 785 N N . VAL A 1 104 ? 0.784 4.926 -12.086 1.00 81.81 104 VAL A N 1
ATOM 786 C CA . VAL A 1 104 ? 2.072 5.624 -12.013 1.00 81.81 104 VAL A CA 1
ATOM 787 C C . VAL A 1 104 ? 3.060 4.893 -12.917 1.00 81.81 104 VAL A C 1
ATOM 789 O O . VAL A 1 104 ? 3.377 3.745 -12.625 1.00 81.81 104 VAL A O 1
ATOM 792 N N . PRO A 1 105 ? 3.585 5.493 -13.997 1.00 87.50 105 PRO A N 1
ATOM 793 C CA . PRO A 1 105 ? 4.456 4.769 -14.928 1.00 87.50 105 PRO A CA 1
ATOM 794 C C . PRO A 1 105 ? 5.679 4.133 -14.253 1.00 87.50 105 PRO A C 1
ATOM 796 O O . PRO A 1 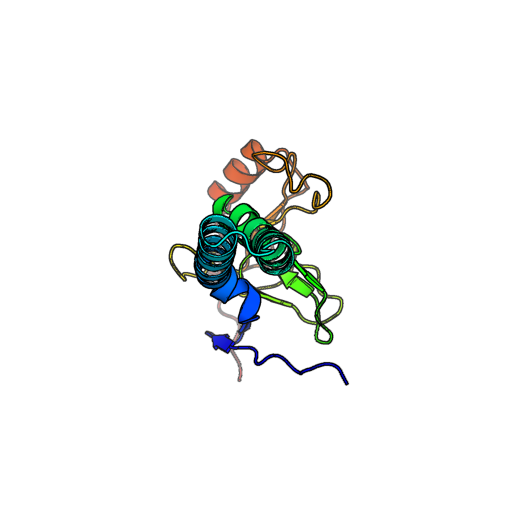105 ? 6.082 3.025 -14.605 1.00 87.50 105 PRO A O 1
ATOM 799 N N . VAL A 1 106 ? 6.243 4.815 -13.250 1.00 93.50 106 VAL A N 1
ATOM 800 C CA . VAL A 1 106 ? 7.354 4.322 -12.432 1.00 93.50 106 VAL A CA 1
ATOM 801 C C . VAL A 1 106 ? 6.977 4.404 -10.962 1.00 93.50 106 VAL A C 1
ATOM 803 O O . VAL A 1 106 ? 6.759 5.493 -10.440 1.00 93.50 106 VAL A O 1
ATOM 806 N N . VAL A 1 107 ? 6.920 3.258 -10.295 1.00 94.31 107 VAL A N 1
ATOM 807 C CA . VAL A 1 107 ? 6.583 3.157 -8.872 1.00 94.31 107 VAL A CA 1
ATOM 808 C C . VAL A 1 107 ? 7.818 2.925 -8.028 1.00 94.31 107 VAL A C 1
ATOM 810 O O . VAL A 1 107 ? 8.787 2.312 -8.475 1.00 94.31 107 VAL A O 1
ATOM 813 N N . LEU A 1 108 ? 7.767 3.395 -6.787 1.00 94.62 108 LEU A N 1
ATOM 814 C CA . LEU A 1 108 ? 8.764 3.073 -5.779 1.00 94.62 108 LEU A CA 1
ATOM 815 C C . LEU A 1 108 ? 8.258 1.904 -4.955 1.00 94.62 108 LEU A C 1
ATOM 817 O O . LEU A 1 108 ? 7.185 2.004 -4.371 1.00 94.62 108 LEU A O 1
ATOM 821 N N . VAL A 1 109 ? 9.017 0.818 -4.890 1.00 94.25 109 VAL A N 1
ATOM 822 C CA . VAL A 1 109 ? 8.695 -0.351 -4.070 1.00 94.25 109 VAL A CA 1
ATOM 823 C C . VAL A 1 109 ? 9.742 -0.500 -2.981 1.00 94.25 109 VAL A C 1
ATOM 825 O O . VAL A 1 109 ? 10.933 -0.495 -3.278 1.00 94.25 109 VAL A O 1
ATOM 828 N N . THR A 1 110 ? 9.326 -0.660 -1.729 1.00 91.62 110 THR A N 1
ATOM 829 C CA . THR A 1 110 ? 10.243 -0.986 -0.632 1.00 91.62 110 THR A CA 1
ATOM 830 C C . THR A 1 110 ? 10.064 -2.428 -0.174 1.00 91.62 110 THR A C 1
ATOM 832 O O . THR A 1 110 ? 8.958 -2.972 -0.156 1.00 91.62 110 THR A O 1
ATOM 835 N N . THR A 1 111 ? 11.181 -3.051 0.188 1.00 80.06 111 THR A N 1
ATOM 836 C CA . THR A 1 111 ? 11.235 -4.356 0.856 1.00 80.06 111 THR A CA 1
ATOM 837 C C . THR A 1 111 ? 11.434 -4.225 2.366 1.00 80.06 111 THR A C 1
ATOM 839 O O . THR A 1 111 ? 11.366 -5.229 3.072 1.00 80.06 111 THR A O 1
ATOM 842 N N . ASP A 1 112 ? 11.642 -3.007 2.880 1.00 81.12 112 ASP A N 1
ATOM 843 C CA . ASP A 1 112 ? 11.885 -2.722 4.299 1.00 81.12 112 ASP A CA 1
ATOM 844 C C . ASP A 1 112 ? 10.574 -2.600 5.097 1.00 81.12 112 ASP A C 1
ATOM 846 O O . ASP A 1 112 ? 10.258 -1.581 5.713 1.00 81.12 112 ASP A O 1
ATOM 850 N N . VAL A 1 113 ? 9.769 -3.663 5.062 1.00 71.88 113 VAL A N 1
ATOM 851 C CA . VAL A 1 113 ? 8.462 -3.722 5.741 1.00 71.88 113 VAL A CA 1
ATOM 852 C C . VAL A 1 113 ? 8.581 -3.729 7.269 1.00 71.88 113 VAL A C 1
ATOM 854 O O . VAL A 1 113 ? 7.651 -3.337 7.968 1.00 71.88 113 VAL A O 1
ATOM 857 N N . GLU A 1 114 ? 9.741 -4.117 7.805 1.00 71.19 114 GLU A N 1
ATOM 858 C CA . GLU A 1 114 ? 10.010 -4.171 9.249 1.00 71.19 114 GLU A CA 1
ATOM 859 C C . GLU A 1 114 ? 10.098 -2.774 9.885 1.00 71.19 114 GLU A C 1
ATOM 861 O O . GLU A 1 114 ? 9.905 -2.610 11.092 1.00 71.19 114 GLU A O 1
ATOM 866 N N . ARG A 1 115 ? 10.338 -1.735 9.076 1.00 69.31 115 ARG A N 1
ATOM 867 C CA . ARG A 1 115 ? 10.404 -0.336 9.520 1.00 69.31 115 ARG A CA 1
ATOM 868 C C . ARG A 1 115 ? 9.124 0.445 9.263 1.00 69.31 115 ARG A C 1
ATOM 870 O O . ARG A 1 115 ? 9.137 1.675 9.242 1.00 69.31 115 ARG A O 1
ATOM 877 N N . ARG A 1 116 ? 7.984 -0.241 9.147 1.00 66.06 116 ARG A N 1
ATOM 878 C CA . ARG A 1 116 ? 6.671 0.367 8.871 1.00 66.06 116 ARG A CA 1
ATOM 879 C C . ARG A 1 116 ? 6.268 1.488 9.845 1.00 66.06 116 ARG A C 1
ATOM 881 O O . ARG A 1 116 ? 5.441 2.319 9.480 1.00 66.06 116 ARG A O 1
ATOM 888 N N . TYR A 1 117 ? 6.860 1.565 11.039 1.00 67.50 117 TYR A N 1
ATOM 889 C CA . TYR A 1 117 ? 6.616 2.632 12.024 1.00 67.50 117 TYR A CA 1
ATOM 890 C C . TYR A 1 117 ? 7.485 3.890 11.849 1.00 67.50 117 TYR A C 1
ATOM 892 O O . TYR A 1 117 ? 7.246 4.892 12.525 1.00 67.50 117 TYR A O 1
ATOM 900 N N . GLU A 1 118 ? 8.488 3.863 10.973 1.00 73.12 118 GLU A N 1
ATOM 901 C CA . GLU A 1 118 ? 9.334 5.023 10.678 1.00 73.12 118 GLU A CA 1
ATOM 902 C C . GLU A 1 118 ? 8.611 5.998 9.738 1.00 73.12 118 GLU A C 1
ATOM 904 O O . GLU A 1 118 ? 7.646 5.644 9.065 1.00 73.12 118 GLU A O 1
ATOM 909 N N . SER A 1 119 ? 9.014 7.268 9.701 1.00 72.06 119 SER A N 1
ATOM 910 C CA . SER A 1 119 ? 8.311 8.271 8.886 1.00 72.06 119 SER A CA 1
ATOM 911 C C . SER A 1 119 ? 8.391 7.976 7.385 1.00 72.06 119 SER A C 1
ATOM 913 O O . SER A 1 119 ? 7.416 8.192 6.670 1.00 72.06 119 SER A O 1
ATOM 915 N N . GLU A 1 120 ? 9.523 7.445 6.925 1.00 72.31 120 GLU A N 1
ATOM 916 C CA . GLU A 1 120 ? 9.785 7.071 5.534 1.00 72.31 120 GLU A CA 1
ATOM 917 C C . GLU A 1 120 ? 10.654 5.799 5.494 1.00 72.31 120 GLU A C 1
ATOM 919 O O . GLU A 1 120 ? 11.433 5.584 6.426 1.00 72.31 120 GLU A O 1
ATOM 924 N N . PRO A 1 121 ? 10.551 4.964 4.443 1.00 81.38 121 PRO A N 1
ATOM 925 C CA . PRO A 1 121 ? 11.431 3.812 4.279 1.00 81.38 121 PRO A CA 1
ATOM 926 C C . PRO A 1 121 ? 12.878 4.254 4.032 1.00 81.38 121 PRO A C 1
ATOM 928 O O . PRO A 1 121 ? 13.131 5.267 3.377 1.00 81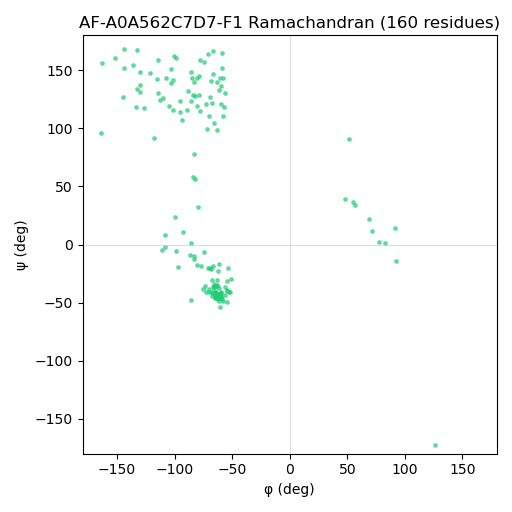.38 121 PRO A O 1
ATOM 931 N N . ALA A 1 122 ? 13.839 3.466 4.522 1.00 87.25 122 ALA A N 1
ATOM 932 C CA . ALA A 1 122 ? 15.260 3.748 4.326 1.00 87.25 122 ALA A CA 1
ATOM 933 C C . ALA A 1 122 ? 15.684 3.545 2.863 1.00 87.25 122 ALA A C 1
ATOM 935 O O . ALA A 1 122 ? 16.473 4.329 2.323 1.00 87.25 122 ALA A O 1
ATOM 936 N N . THR A 1 123 ? 15.138 2.510 2.220 1.00 92.19 123 THR A N 1
ATOM 937 C CA . THR A 1 123 ? 15.482 2.107 0.856 1.00 92.19 123 THR A CA 1
ATOM 938 C C . THR A 1 123 ? 14.259 1.769 0.010 1.00 92.19 123 THR A C 1
ATOM 940 O O . THR A 1 123 ? 13.196 1.399 0.519 1.00 92.19 123 THR A O 1
ATOM 943 N N . ALA A 1 124 ? 14.409 1.912 -1.306 1.00 94.56 124 ALA A N 1
ATOM 944 C CA . ALA A 1 124 ? 13.410 1.528 -2.293 1.00 94.56 124 ALA A CA 1
ATOM 945 C C . ALA A 1 124 ? 14.055 1.148 -3.636 1.00 94.56 124 ALA A C 1
ATOM 947 O O . ALA A 1 124 ? 15.185 1.536 -3.946 1.00 94.56 124 ALA A O 1
ATOM 948 N N . LEU A 1 125 ? 13.298 0.416 -4.447 1.00 95.88 125 LEU A N 1
ATOM 949 C CA . LEU A 1 125 ? 13.541 0.178 -5.863 1.00 95.88 125 LEU A CA 1
ATOM 950 C C . LEU A 1 125 ? 12.591 1.061 -6.677 1.00 95.88 125 LEU A C 1
ATOM 952 O O . LEU A 1 125 ? 11.414 1.162 -6.345 1.00 95.88 125 LEU A O 1
ATOM 956 N N . ALA A 1 126 ? 13.070 1.652 -7.766 1.00 95.81 126 ALA A N 1
ATOM 957 C CA . ALA A 1 126 ? 12.223 2.237 -8.797 1.00 95.81 126 ALA A CA 1
ATOM 958 C C . ALA A 1 126 ? 11.874 1.163 -9.832 1.00 95.81 126 ALA A C 1
ATOM 960 O O . ALA A 1 126 ? 12.755 0.431 -10.289 1.00 95.81 126 ALA A O 1
ATOM 961 N N . CYS A 1 127 ? 10.602 1.045 -10.196 1.00 95.25 127 CYS A N 1
ATOM 962 C CA . CYS A 1 127 ? 10.105 0.003 -11.090 1.00 95.25 127 CYS A CA 1
ATOM 963 C C . CYS A 1 127 ? 9.183 0.612 -12.143 1.00 95.25 127 CYS A C 1
ATOM 965 O O . CYS A 1 127 ? 8.146 1.181 -11.809 1.00 95.25 127 CYS A O 1
ATOM 967 N N . CYS A 1 128 ? 9.548 0.494 -13.416 1.00 94.62 128 CYS A N 1
ATOM 968 C CA . CYS A 1 128 ? 8.696 0.919 -14.515 1.00 94.62 128 CYS A CA 1
ATOM 969 C C . CYS A 1 128 ? 7.650 -0.158 -14.804 1.00 94.62 128 CYS A C 1
ATOM 971 O O . CYS A 1 128 ? 7.992 -1.284 -15.172 1.00 94.62 128 CYS A O 1
ATOM 973 N N . GLN A 1 129 ? 6.378 0.202 -14.667 1.00 92.12 129 GLN A N 1
ATOM 974 C CA . GLN A 1 129 ? 5.254 -0.697 -14.926 1.00 92.12 129 GLN A CA 1
ATOM 975 C C . GLN A 1 129 ? 5.065 -0.990 -16.422 1.00 92.12 129 GLN A C 1
ATOM 977 O O . GLN A 1 129 ? 4.463 -1.999 -16.775 1.00 92.12 129 GLN A O 1
ATOM 982 N N . ASP A 1 130 ? 5.601 -0.128 -17.286 1.00 90.81 130 ASP A N 1
ATOM 983 C CA . ASP A 1 130 ? 5.417 -0.185 -18.735 1.00 90.81 130 ASP A CA 1
ATOM 984 C C . ASP A 1 130 ? 6.433 -1.113 -19.425 1.00 90.81 130 ASP A C 1
ATOM 986 O O . ASP A 1 130 ? 6.052 -1.965 -20.226 1.00 90.81 130 ASP A O 1
ATOM 990 N N . CYS A 1 131 ? 7.728 -0.994 -19.103 1.00 91.12 131 CYS A N 1
ATOM 991 C CA . CYS A 1 131 ? 8.788 -1.820 -19.706 1.00 91.12 131 CYS A CA 1
ATOM 992 C C . CYS A 1 131 ? 9.389 -2.875 -18.766 1.00 91.12 131 CYS A C 1
ATOM 994 O O . CYS A 1 131 ? 10.276 -3.626 -19.171 1.00 91.12 131 CYS A O 1
ATOM 996 N N . GLY A 1 132 ? 8.950 -2.926 -17.504 1.00 90.56 132 GLY A N 1
ATOM 997 C CA . GLY A 1 132 ? 9.464 -3.863 -16.503 1.00 90.56 132 GLY A CA 1
ATOM 998 C C . GLY A 1 132 ? 10.887 -3.562 -16.020 1.00 90.56 132 GLY A C 1
ATOM 999 O O . GLY A 1 132 ? 11.500 -4.405 -15.363 1.00 90.56 132 GLY A O 1
ATOM 1000 N N . TRP A 1 133 ? 11.439 -2.388 -16.345 1.00 93.88 133 TRP A N 1
ATOM 1001 C CA . TRP A 1 133 ? 12.735 -1.950 -15.829 1.00 93.88 133 TRP A CA 1
ATOM 1002 C C . TRP A 1 133 ? 12.687 -1.786 -14.307 1.00 93.88 133 TRP A C 1
ATOM 1004 O O . TRP A 1 133 ? 11.726 -1.248 -13.761 1.00 93.88 133 TRP A O 1
ATOM 1014 N N . THR A 1 134 ? 13.754 -2.201 -13.627 1.00 94.88 134 THR A N 1
ATOM 1015 C CA . THR A 1 134 ? 13.914 -2.043 -12.179 1.00 94.88 134 THR A CA 1
ATOM 1016 C C . THR A 1 134 ? 15.299 -1.498 -11.857 1.00 94.88 134 THR A C 1
ATOM 1018 O O . THR A 1 134 ? 16.298 -2.023 -12.361 1.00 94.88 134 THR A O 1
ATOM 1021 N N . SER A 1 135 ? 15.382 -0.493 -10.988 1.00 95.25 135 SER A N 1
ATOM 1022 C CA . SER A 1 135 ? 16.653 -0.047 -10.412 1.00 95.25 135 SER A CA 1
ATOM 1023 C C . SER A 1 135 ? 17.203 -1.081 -9.414 1.00 95.25 135 SER A C 1
ATOM 1025 O O . SER A 1 135 ? 16.456 -1.941 -8.940 1.00 95.25 135 SER A O 1
ATOM 1027 N N . PRO A 1 136 ? 18.494 -1.005 -9.035 1.00 94.94 136 PRO A N 1
ATOM 1028 C CA . PRO A 1 136 ? 18.930 -1.579 -7.764 1.00 94.94 136 PRO A CA 1
ATOM 1029 C C . PRO A 1 136 ? 18.175 -0.936 -6.590 1.00 94.94 136 PRO A C 1
ATOM 1031 O O . PRO A 1 136 ? 17.561 0.124 -6.735 1.00 94.94 136 PRO A O 1
ATOM 1034 N N . GLU A 1 137 ? 18.243 -1.573 -5.425 1.00 94.00 137 GLU A N 1
ATOM 1035 C CA . GLU A 1 137 ? 17.781 -0.975 -4.175 1.00 94.00 137 GLU A CA 1
ATOM 1036 C C . GLU A 1 137 ? 18.710 0.182 -3.778 1.00 94.00 137 GLU A C 1
ATOM 1038 O O . GLU A 1 137 ? 19.933 0.026 -3.736 1.00 94.00 137 GLU A O 1
ATOM 1043 N N . LEU A 1 138 ? 18.123 1.353 -3.537 1.00 95.38 138 LEU A N 1
ATOM 1044 C CA . LEU A 1 138 ? 18.817 2.612 -3.265 1.00 95.38 138 LEU A CA 1
ATOM 1045 C C . LEU A 1 138 ? 18.199 3.300 -2.052 1.00 95.38 138 LEU A C 1
ATOM 1047 O O . LEU A 1 138 ? 17.092 2.953 -1.637 1.00 95.38 138 LEU A O 1
ATOM 1051 N N . ALA A 1 139 ? 18.876 4.316 -1.511 1.00 93.75 139 ALA A N 1
ATOM 1052 C CA . ALA A 1 139 ? 18.248 5.203 -0.537 1.00 93.75 139 ALA A CA 1
ATOM 1053 C C . ALA A 1 139 ? 16.995 5.851 -1.154 1.00 93.75 139 ALA A C 1
ATOM 1055 O O . ALA A 1 139 ? 16.999 6.192 -2.337 1.00 93.75 139 ALA A O 1
ATOM 1056 N N . LEU A 1 140 ? 15.928 6.055 -0.373 1.00 91.94 140 LEU A N 1
ATOM 1057 C CA . LEU A 1 140 ? 14.637 6.518 -0.911 1.00 91.94 140 LEU A CA 1
ATOM 1058 C C . LEU A 1 140 ? 14.744 7.795 -1.767 1.00 91.94 140 LEU A C 1
ATOM 1060 O O . LEU A 1 140 ? 14.106 7.896 -2.814 1.00 91.94 140 LEU A O 1
ATOM 1064 N N . ALA A 1 141 ? 15.556 8.765 -1.340 1.00 93.25 141 ALA A N 1
ATOM 1065 C CA . ALA A 1 141 ? 15.772 10.001 -2.091 1.00 93.25 141 ALA A CA 1
ATOM 1066 C C . ALA A 1 141 ? 16.412 9.741 -3.466 1.00 93.25 141 ALA A C 1
ATOM 1068 O O . ALA A 1 141 ? 15.946 10.269 -4.472 1.00 93.25 141 ALA A O 1
ATOM 1069 N N . GLU A 1 142 ? 17.419 8.871 -3.525 1.00 96.38 142 GLU A N 1
ATOM 1070 C CA . GLU A 1 142 ? 18.073 8.480 -4.776 1.00 96.38 142 GLU A CA 1
ATOM 1071 C C . GLU A 1 142 ? 17.119 7.672 -5.663 1.00 96.38 142 GLU A C 1
ATOM 1073 O O . GLU A 1 142 ? 17.039 7.908 -6.865 1.00 96.38 142 GLU A O 1
ATOM 1078 N N . ALA A 1 143 ? 16.329 6.763 -5.084 1.00 95.38 143 ALA A N 1
ATOM 1079 C CA . ALA A 1 143 ? 15.321 6.009 -5.823 1.00 95.38 143 ALA A CA 1
ATOM 1080 C C . ALA A 1 143 ? 14.284 6.938 -6.481 1.00 95.38 143 ALA A C 1
ATOM 1082 O O . ALA A 1 143 ? 13.932 6.729 -7.642 1.00 95.38 143 ALA A O 1
ATOM 1083 N N . ARG A 1 144 ? 13.846 7.999 -5.782 1.00 94.31 144 ARG A N 1
ATOM 1084 C CA . ARG A 1 144 ? 12.974 9.055 -6.336 1.00 94.31 144 ARG A CA 1
ATOM 1085 C C . ARG A 1 144 ? 13.627 9.760 -7.529 1.00 94.31 144 ARG A C 1
ATOM 1087 O O . ARG A 1 144 ? 12.970 9.961 -8.549 1.00 94.31 144 ARG A O 1
ATOM 1094 N N . GLU A 1 145 ? 14.908 10.108 -7.429 1.00 96.12 145 GLU A N 1
ATOM 1095 C CA . GLU A 1 145 ? 15.655 10.742 -8.525 1.00 96.12 145 GLU A CA 1
ATOM 1096 C C . GLU A 1 145 ? 15.784 9.821 -9.743 1.00 96.12 145 GLU A C 1
ATOM 1098 O O . GLU A 1 145 ? 15.504 10.241 -10.867 1.00 96.12 145 GLU A O 1
ATOM 1103 N N . VAL A 1 146 ? 16.148 8.553 -9.533 1.00 95.94 146 VAL A N 1
ATOM 1104 C CA . VAL A 1 146 ? 16.263 7.570 -10.619 1.00 95.94 146 VAL A CA 1
ATOM 1105 C C . VAL A 1 146 ? 14.895 7.308 -11.256 1.00 95.94 146 VAL A C 1
ATOM 1107 O O . VAL A 1 146 ? 14.805 7.243 -12.482 1.00 95.94 146 VAL A O 1
ATOM 1110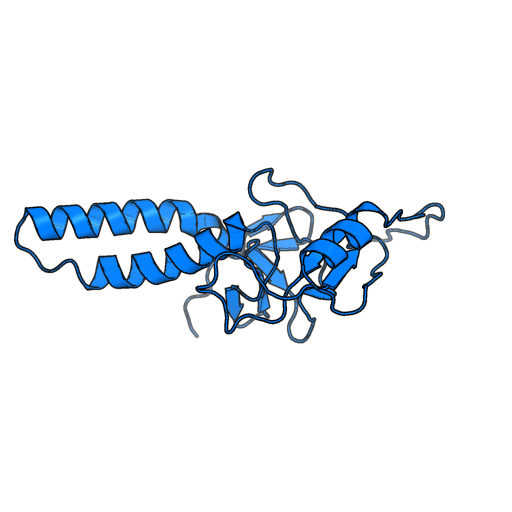 N N . ALA A 1 147 ? 13.826 7.213 -10.461 1.00 94.56 147 ALA A N 1
ATOM 1111 C CA . ALA A 1 147 ? 12.467 7.068 -10.976 1.00 94.56 147 ALA A CA 1
ATOM 1112 C C . ALA A 1 147 ? 12.061 8.257 -11.858 1.00 94.56 147 ALA A C 1
ATOM 1114 O O . ALA A 1 147 ? 11.541 8.056 -12.952 1.00 94.56 147 ALA A O 1
ATOM 1115 N N . ALA A 1 148 ? 12.347 9.486 -11.419 1.00 93.69 148 ALA A N 1
ATOM 1116 C CA . ALA A 1 148 ? 12.050 10.698 -12.179 1.00 93.69 148 ALA A CA 1
ATOM 1117 C C . ALA A 1 148 ? 12.899 10.835 -13.456 1.00 93.69 148 ALA A C 1
ATOM 1119 O O . ALA A 1 148 ? 12.446 11.422 -14.438 1.00 93.69 148 ALA A O 1
ATOM 1120 N N . ALA A 1 149 ? 14.125 10.308 -13.449 1.00 93.94 149 ALA A N 1
ATOM 1121 C CA . ALA A 1 149 ? 15.016 10.305 -14.606 1.00 93.94 149 ALA A CA 1
ATOM 1122 C C . ALA A 1 149 ? 14.695 9.191 -15.617 1.00 93.94 149 ALA A C 1
ATOM 1124 O O . ALA A 1 149 ? 15.147 9.255 -16.765 1.00 93.94 149 ALA A O 1
ATOM 1125 N N . HIS A 1 150 ? 13.945 8.164 -15.211 1.00 93.88 150 HIS A N 1
ATOM 1126 C CA . HIS A 1 150 ? 13.571 7.076 -16.099 1.00 93.88 150 HIS A CA 1
ATOM 1127 C C . HIS A 1 150 ? 12.616 7.578 -17.187 1.00 93.88 150 HIS A C 1
ATOM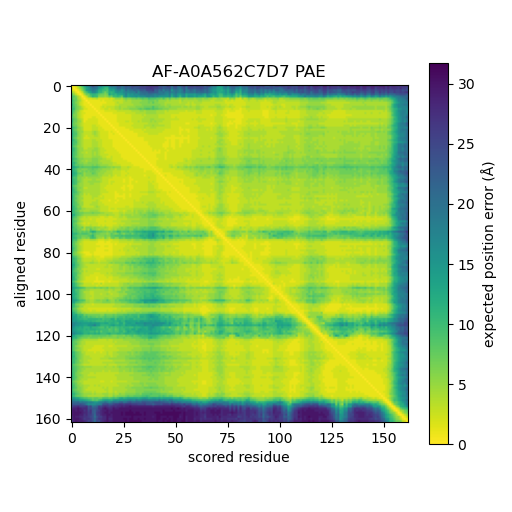 1129 O O . HIS A 1 150 ? 11.525 8.073 -16.915 1.00 93.88 150 HIS A O 1
ATOM 1135 N N . SER A 1 151 ? 13.026 7.405 -18.440 1.00 88.62 151 SER A N 1
ATOM 1136 C CA . SER A 1 151 ? 12.178 7.598 -19.613 1.00 88.62 151 SER A CA 1
ATOM 1137 C C . SER A 1 151 ? 11.955 6.242 -20.264 1.00 88.62 151 SER A C 1
ATOM 1139 O O . SER A 1 151 ? 12.902 5.509 -20.554 1.00 88.62 151 SER A O 1
ATOM 1141 N N . CYS A 1 152 ? 10.685 5.891 -20.434 1.00 86.38 152 CYS A N 1
ATOM 1142 C CA . CYS A 1 152 ? 10.289 4.643 -21.056 1.00 86.38 152 CYS A CA 1
ATOM 1143 C C . CYS A 1 152 ? 10.063 4.885 -22.553 1.00 86.38 152 CYS A C 1
ATOM 1145 O O . CYS A 1 152 ? 9.068 5.500 -22.937 1.00 86.38 152 CYS A O 1
ATOM 1147 N N . ASP A 1 153 ? 10.976 4.410 -23.399 1.00 72.94 153 ASP A N 1
ATOM 1148 C CA . ASP A 1 153 ? 10.778 4.396 -24.851 1.00 72.94 153 ASP A CA 1
ATOM 1149 C C . ASP A 1 153 ? 9.958 3.152 -25.237 1.00 72.94 153 ASP A C 1
ATOM 1151 O O . ASP A 1 153 ? 10.489 2.157 -25.726 1.00 72.94 153 ASP A O 1
ATOM 1155 N N . LEU A 1 154 ? 8.637 3.190 -25.024 1.00 65.06 154 LEU A N 1
ATOM 1156 C CA . LEU A 1 154 ? 7.697 2.222 -25.622 1.00 65.06 154 LEU A CA 1
ATOM 1157 C C . LEU A 1 154 ? 7.369 2.562 -27.090 1.00 65.06 154 LEU A C 1
ATOM 1159 O O . LEU A 1 154 ? 6.269 2.312 -27.587 1.00 65.06 154 LEU A O 1
ATOM 1163 N N . SER A 1 155 ? 8.320 3.142 -27.814 1.00 46.34 155 SER A N 1
ATOM 1164 C CA . SER A 1 155 ? 8.250 3.375 -29.253 1.00 46.34 155 SER A CA 1
ATOM 1165 C C . SER A 1 155 ? 8.643 2.115 -30.025 1.00 46.34 155 SER A C 1
ATOM 1167 O O . SER A 1 155 ? 9.552 2.155 -30.836 1.00 46.34 155 SER A O 1
ATOM 1169 N N . ASP A 1 156 ? 7.953 1.001 -29.775 1.00 42.56 156 ASP A N 1
ATOM 1170 C CA . ASP A 1 156 ? 7.778 -0.077 -30.754 1.00 42.56 156 ASP A CA 1
ATOM 1171 C C . ASP A 1 156 ? 6.628 -0.987 -30.311 1.00 42.56 156 ASP A C 1
ATOM 1173 O O . ASP A 1 156 ? 6.757 -1.897 -29.489 1.00 42.56 156 ASP A O 1
ATOM 1177 N N . GLY A 1 157 ? 5.454 -0.705 -30.876 1.00 47.16 157 GLY A N 1
ATOM 1178 C CA . GLY A 1 157 ? 4.273 -1.534 -30.738 1.00 47.16 157 GLY A CA 1
ATOM 1179 C C . GLY A 1 157 ? 4.540 -2.953 -31.230 1.00 47.16 157 GLY A C 1
ATOM 1180 O O . GLY A 1 157 ? 4.627 -3.204 -32.429 1.00 47.16 157 GLY A O 1
ATOM 1181 N N . SER A 1 158 ? 4.573 -3.900 -30.299 1.00 39.53 158 SER A N 1
ATOM 1182 C CA . SER A 1 158 ? 4.283 -5.300 -30.587 1.00 39.53 158 SER A CA 1
ATOM 1183 C C . SER A 1 158 ? 3.060 -5.730 -29.780 1.00 39.53 158 SER A C 1
ATOM 1185 O O . SER A 1 158 ? 3.143 -6.116 -28.623 1.00 39.53 158 SER A O 1
ATOM 1187 N N . GLY A 1 159 ? 1.903 -5.577 -30.432 1.00 35.97 159 GLY A N 1
ATOM 1188 C CA . GLY A 1 159 ? 0.717 -6.418 -30.279 1.00 35.97 159 GLY A CA 1
ATOM 1189 C C . GLY A 1 159 ? 0.193 -6.661 -28.865 1.00 35.97 159 GLY A C 1
ATOM 1190 O O . GLY A 1 159 ? 0.479 -7.688 -28.262 1.00 35.97 159 GLY A O 1
ATOM 1191 N N . HIS A 1 160 ? -0.724 -5.802 -28.416 1.00 36.28 160 HIS A N 1
ATOM 1192 C CA . HIS A 1 160 ? -1.869 -6.300 -27.653 1.00 36.28 160 HIS A CA 1
ATOM 1193 C C . HIS A 1 160 ? -2.686 -7.214 -28.585 1.00 36.28 160 HIS A C 1
ATOM 1195 O O . HIS A 1 160 ? -3.457 -6.721 -29.410 1.00 36.28 160 HIS A O 1
ATOM 1201 N N . GLU A 1 161 ? -2.504 -8.529 -28.481 1.00 36.53 161 GLU A N 1
ATOM 1202 C CA . GLU A 1 161 ? -3.520 -9.498 -28.895 1.00 36.53 161 GLU A CA 1
ATOM 1203 C C . GLU A 1 161 ? -4.188 -10.080 -27.641 1.00 36.53 161 GLU A C 1
ATOM 1205 O O . GLU A 1 161 ? -3.516 -10.623 -26.770 1.00 36.53 161 GLU A O 1
ATOM 1210 N N . ALA A 1 162 ? -5.503 -9.826 -27.604 1.00 37.00 162 ALA A N 1
ATOM 1211 C CA . ALA A 1 162 ? -6.629 -10.396 -26.852 1.00 37.00 162 ALA A CA 1
ATOM 1212 C C . ALA A 1 162 ? -6.383 -11.414 -25.724 1.00 37.00 162 ALA A C 1
ATOM 1214 O O . ALA A 1 162 ? -5.820 -12.498 -25.991 1.00 37.00 162 ALA A O 1
#

Secondary structure (DSSP, 8-state):
----PPEEEETTEEEEHHHHHHHHHHHHHHHHHHHHHHTT---HHHHHHHHHHHHHHHHHHTT-B-EEEEETTEEEETT-BBPPTT--GGG-S--EETTTTEE-SEEEE---GGGTTSSS-SEEEEEETTT--BPPPEEHHHHHHHHHH------S------

Mean predicted aligned error: 6.56 Å

Sequence (162 aa):
MGPDFETLAWRGHRYDVRVLGASFEYLALRSSAERARAAGQDGSAAGLLAMDAYEIVLAQARDVHELAREHPDGDVCSCGVVTPPGLPLARATGHLDQLRWEPVPVVLVTTDVERRYESEPATALACCQDCGWTSPELALAEAREVAAAHSCDLSDGSGHEA

Solvent-accessible surface area (backbone atoms only — not comparable to full-atom values): 9224 Å² total; per-residue (Å²): 132,73,85,83,74,70,60,46,80,53,97,93,32,44,26,38,50,64,55,68,38,14,63,60,50,21,54,54,24,44,53,49,19,52,51,25,51,76,70,76,42,90,24,62,69,36,44,55,55,19,49,59,24,41,54,42,43,54,38,47,74,63,73,43,38,32,81,64,43,85,46,100,74,16,42,24,32,28,56,9,28,49,29,55,68,92,52,54,74,70,76,47,66,67,55,40,42,70,91,75,74,39,78,45,64,53,40,40,30,38,85,60,66,91,50,71,88,50,94,64,64,73,41,18,24,20,20,29,52,82,79,68,49,65,53,70,80,32,47,38,72,56,21,52,51,53,38,71,68,61,77,84,84,79,86,68,91,78,73,95,73,132

pLDDT: mean 85.74, std 14.18, range [35.97, 97.38]